Protein AF-A0A849M5P3-F1 (afdb_monomer_lite)

Sequence (126 aa):
MLRIILLLLSTMPFSIFAQSSVHSDRLTMPSQIRIKLDGVINEKFWNSAEKFSDFRQLSPGIDIPATEKTQAFIAYDNEYLYIAVDMDAKEVFGSVVERDTRFFLMIMFPYILIPTMINPTLWFFQ

Radius of gyration: 22.04 Å; chains: 1; bounding box: 45×75×37 Å

pLDDT: mean 76.16, std 12.72, range [48.66, 94.06]

Structure (mmCIF, N/CA/C/O backbone):
data_AF-A0A849M5P3-F1
#
_entry.id   AF-A0A849M5P3-F1
#
loop_
_atom_site.group_PDB
_atom_site.id
_atom_site.type_symbol
_atom_site.label_atom_id
_atom_site.label_alt_id
_atom_site.label_comp_id
_atom_site.label_asym_id
_atom_site.label_entity_id
_atom_site.label_seq_id
_atom_site.pdbx_PDB_ins_code
_atom_site.Cartn_x
_atom_site.Cartn_y
_atom_site.Cartn_z
_atom_site.occupancy
_atom_site.B_iso_or_equiv
_atom_site.auth_seq_id
_atom_site.auth_comp_id
_atom_site.auth_asym_id
_atom_site.auth_atom_id
_atom_site.pdbx_PDB_model_num
ATOM 1 N N . MET A 1 1 ? 25.111 54.318 8.535 1.00 61.16 1 MET A N 1
ATOM 2 C CA . MET A 1 1 ? 23.95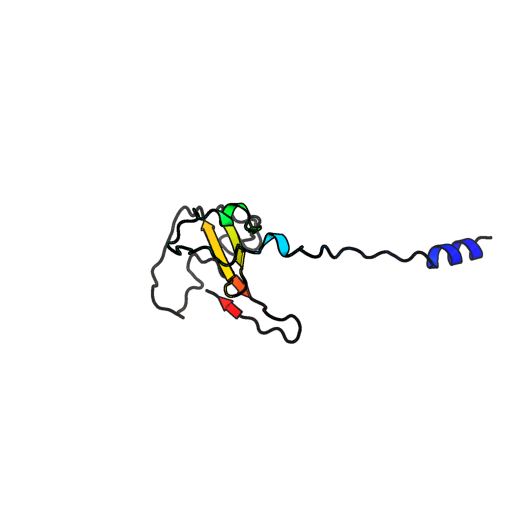5 53.878 7.719 1.00 61.16 1 MET A CA 1
ATOM 3 C C . MET A 1 1 ? 24.035 52.386 7.378 1.00 61.16 1 MET A C 1
ATOM 5 O O . MET A 1 1 ? 23.125 51.668 7.759 1.00 61.16 1 MET A O 1
ATOM 9 N N . LEU A 1 2 ? 25.141 51.880 6.806 1.00 59.16 2 LEU A N 1
ATOM 10 C CA . LEU A 1 2 ? 25.309 50.454 6.444 1.00 59.16 2 LEU A CA 1
ATOM 11 C C . LEU A 1 2 ? 25.186 49.456 7.625 1.00 59.16 2 LEU A C 1
ATOM 13 O O . LEU A 1 2 ? 24.602 48.390 7.477 1.00 59.16 2 LEU A O 1
ATOM 17 N N . ARG A 1 3 ? 25.663 49.825 8.825 1.00 54.53 3 ARG A N 1
ATOM 18 C CA . ARG A 1 3 ? 25.559 48.989 10.042 1.00 54.53 3 ARG A CA 1
ATOM 19 C C . ARG A 1 3 ? 24.127 48.803 10.569 1.00 54.53 3 ARG A C 1
ATOM 21 O O . ARG A 1 3 ? 23.861 47.800 11.214 1.00 54.53 3 ARG A O 1
ATOM 28 N N . ILE A 1 4 ? 23.220 49.744 10.295 1.00 67.25 4 ILE A N 1
ATOM 29 C CA . ILE A 1 4 ? 21.824 49.680 10.770 1.00 67.25 4 ILE A CA 1
ATOM 30 C C . ILE A 1 4 ? 21.004 48.736 9.877 1.00 67.25 4 ILE A C 1
ATOM 32 O O . ILE A 1 4 ? 20.179 47.978 10.375 1.00 67.25 4 ILE A O 1
ATOM 36 N N . ILE A 1 5 ? 21.303 48.712 8.574 1.00 67.62 5 ILE A N 1
ATOM 37 C CA . ILE A 1 5 ? 20.665 47.813 7.600 1.00 67.62 5 ILE A CA 1
ATOM 38 C C . ILE A 1 5 ? 21.001 46.344 7.906 1.00 67.62 5 ILE A C 1
ATOM 40 O O . ILE A 1 5 ? 20.121 45.492 7.861 1.00 67.62 5 ILE A O 1
ATOM 44 N N . LEU A 1 6 ? 22.247 46.055 8.300 1.00 64.50 6 LEU A N 1
ATOM 45 C CA . LEU A 1 6 ? 22.675 44.704 8.689 1.00 64.50 6 LEU A CA 1
ATOM 46 C C . LEU A 1 6 ? 21.991 44.198 9.971 1.00 64.50 6 LEU A C 1
ATOM 48 O O . LEU A 1 6 ? 21.772 42.998 10.109 1.00 64.50 6 LEU A O 1
ATOM 52 N N . LEU A 1 7 ? 21.620 45.097 10.888 1.00 61.44 7 LEU A N 1
ATOM 53 C CA . LEU A 1 7 ? 20.958 44.724 12.141 1.00 61.44 7 LEU A CA 1
ATOM 54 C C . LEU A 1 7 ? 19.460 44.430 11.940 1.00 61.44 7 LEU A C 1
ATOM 56 O O . LEU A 1 7 ? 18.925 43.533 12.582 1.00 61.44 7 LEU A O 1
ATOM 60 N N . LEU A 1 8 ? 18.811 45.133 11.004 1.00 59.56 8 LEU A N 1
ATOM 61 C CA . LEU A 1 8 ? 17.409 44.917 10.612 1.00 59.56 8 LEU A CA 1
ATOM 62 C C . LEU A 1 8 ? 17.197 43.646 9.775 1.00 59.56 8 LEU A C 1
ATOM 64 O O . LEU A 1 8 ? 16.115 43.068 9.806 1.00 59.56 8 LEU A O 1
ATOM 68 N N . LEU A 1 9 ? 18.223 43.182 9.055 1.00 61.41 9 LEU A N 1
ATOM 69 C CA . LEU A 1 9 ? 18.151 41.943 8.271 1.00 61.41 9 LEU A CA 1
ATOM 70 C C . LEU A 1 9 ? 18.277 40.675 9.138 1.00 61.41 9 LEU A C 1
ATOM 72 O O . LEU A 1 9 ? 17.828 39.607 8.736 1.00 61.41 9 LEU A O 1
ATOM 76 N N . SER A 1 10 ? 18.857 40.803 10.336 1.00 61.56 10 SER A N 1
ATOM 77 C CA . SER A 1 10 ? 19.054 39.708 11.299 1.00 61.56 10 SER A CA 1
ATOM 78 C C . SER A 1 10 ? 17.764 39.306 12.026 1.00 61.56 10 SER A C 1
ATOM 80 O O . SER A 1 10 ? 17.622 38.176 12.484 1.00 61.56 10 SER A O 1
ATOM 82 N N . THR A 1 11 ? 16.788 40.212 12.117 1.00 67.50 11 THR A N 1
ATOM 83 C CA . THR A 1 11 ? 15.548 39.973 12.865 1.00 67.50 11 THR A CA 1
ATOM 84 C C . THR A 1 11 ? 14.427 39.368 12.027 1.00 67.50 11 THR A C 1
ATOM 86 O O . THR A 1 11 ? 13.306 39.308 12.515 1.00 67.50 11 THR A O 1
ATOM 89 N N . MET A 1 12 ? 14.672 38.951 10.780 1.00 67.94 12 MET A N 1
ATOM 90 C CA . MET A 1 12 ? 13.668 38.234 9.988 1.00 67.94 12 MET A CA 1
ATOM 91 C C . MET A 1 12 ? 13.547 36.797 10.515 1.00 67.94 12 MET A C 1
ATOM 93 O O . MET A 1 12 ? 14.467 36.003 10.302 1.00 67.94 12 MET A O 1
ATOM 97 N N . PRO A 1 13 ? 12.445 36.421 11.193 1.00 65.69 13 PRO A N 1
ATOM 98 C CA . PRO A 1 13 ? 12.220 35.028 11.519 1.00 65.69 13 PRO A CA 1
ATOM 99 C C . PRO A 1 13 ? 11.951 34.305 10.200 1.00 65.69 13 PRO A C 1
ATOM 101 O O . PRO A 1 13 ? 10.907 34.492 9.571 1.00 65.69 13 PRO A O 1
ATOM 104 N N . PHE A 1 14 ? 12.917 33.495 9.765 1.00 63.09 14 PHE A N 1
ATOM 105 C CA . PHE A 1 14 ? 12.700 32.486 8.738 1.00 63.09 14 PHE A CA 1
ATOM 106 C C . PHE A 1 14 ? 11.572 31.594 9.247 1.00 63.09 14 PHE A C 1
ATOM 108 O O . PHE A 1 14 ? 11.762 30.746 10.117 1.00 63.09 14 PHE A O 1
ATOM 115 N N . SER A 1 15 ? 10.364 31.858 8.768 1.00 58.88 15 SER A N 1
ATOM 116 C CA . SER A 1 15 ? 9.203 31.041 9.063 1.00 58.88 15 SER A CA 1
ATOM 117 C C . SER A 1 15 ? 9.387 29.735 8.300 1.00 58.88 15 SER A C 1
ATOM 119 O O . SER A 1 15 ? 8.983 29.597 7.150 1.00 58.88 15 SER A O 1
ATOM 121 N N . ILE A 1 16 ? 10.078 28.792 8.939 1.00 60.19 16 ILE A N 1
ATOM 122 C CA . ILE A 1 16 ? 10.164 27.398 8.521 1.00 60.19 16 ILE A CA 1
ATOM 123 C C . ILE A 1 16 ? 8.802 26.782 8.843 1.00 60.19 16 ILE A C 1
ATOM 125 O O . ILE A 1 16 ? 8.606 26.170 9.887 1.00 60.19 16 ILE A O 1
ATOM 129 N N . PHE A 1 17 ? 7.837 26.976 7.951 1.00 57.84 17 PHE A N 1
ATOM 130 C CA . PHE A 1 17 ? 6.634 26.154 7.909 1.00 57.84 17 PHE A CA 1
ATOM 131 C C . PHE A 1 17 ? 6.713 25.284 6.663 1.00 57.84 17 PHE A C 1
ATOM 133 O O . PHE A 1 17 ? 6.274 25.667 5.585 1.00 57.84 17 PHE A O 1
ATOM 140 N N . ALA A 1 18 ? 7.317 24.109 6.826 1.00 51.84 18 ALA A N 1
ATOM 141 C CA . ALA A 1 18 ? 7.261 23.030 5.842 1.00 51.84 18 ALA A CA 1
ATOM 142 C C . ALA A 1 18 ? 6.488 21.808 6.361 1.00 51.84 18 ALA A C 1
ATOM 144 O O . ALA A 1 18 ? 6.324 20.836 5.629 1.00 51.84 18 ALA A O 1
ATOM 145 N N . GLN A 1 19 ? 5.986 21.833 7.602 1.00 62.47 19 GLN A N 1
ATOM 146 C CA . GLN A 1 19 ? 5.164 20.735 8.088 1.00 62.47 19 GLN A CA 1
ATOM 147 C C . GLN A 1 19 ? 3.736 20.919 7.576 1.00 62.47 19 GLN A C 1
ATOM 149 O O . GLN A 1 19 ? 2.904 21.569 8.205 1.00 62.47 19 GLN A O 1
ATOM 154 N N . SER A 1 20 ? 3.455 20.326 6.417 1.00 55.03 20 SER A N 1
ATOM 155 C CA . SER A 1 20 ? 2.102 19.857 6.158 1.00 55.03 20 SER A CA 1
ATOM 156 C C . SER A 1 20 ? 1.817 18.797 7.222 1.00 55.03 20 SER A C 1
ATOM 158 O O . SER A 1 20 ? 2.392 17.711 7.219 1.00 55.03 20 SER A O 1
ATOM 160 N N . SER A 1 21 ? 0.993 19.128 8.214 1.00 50.69 21 SER A N 1
ATOM 161 C CA . SER A 1 21 ? 0.336 18.068 8.962 1.00 50.69 21 SER A CA 1
ATOM 162 C C . SER A 1 21 ? -0.563 17.371 7.949 1.00 50.69 21 SER A C 1
ATOM 164 O O . SER A 1 21 ? -1.487 17.979 7.406 1.00 50.69 21 SER A O 1
ATOM 166 N N . VAL A 1 22 ? -0.246 16.119 7.616 1.00 53.50 22 VAL A N 1
ATOM 167 C CA . VAL A 1 22 ? -1.198 15.261 6.911 1.00 53.50 22 VAL A CA 1
ATOM 168 C C . VAL A 1 22 ? -2.428 15.224 7.807 1.00 53.50 22 VAL A C 1
ATOM 170 O O . VAL A 1 22 ? -2.394 14.672 8.905 1.00 53.50 22 VAL A O 1
ATOM 173 N N . HIS A 1 23 ? -3.472 15.949 7.408 1.00 48.66 23 HIS A N 1
ATOM 174 C CA . HIS A 1 23 ? -4.707 16.023 8.168 1.00 48.66 23 HIS A CA 1
ATOM 175 C C . HIS A 1 23 ? -5.331 14.628 8.113 1.00 48.66 23 HIS A C 1
ATOM 177 O O . HIS A 1 23 ? -5.777 14.189 7.050 1.00 48.66 23 HIS A O 1
ATOM 183 N N . SER A 1 24 ? -5.287 13.909 9.237 1.00 52.34 24 SER A N 1
ATOM 184 C CA . SER A 1 24 ? -5.631 12.485 9.310 1.00 52.34 24 SER A CA 1
ATOM 185 C C . SER A 1 24 ? -7.114 12.209 9.048 1.00 52.34 24 SER A C 1
ATOM 187 O O . SER A 1 24 ? -7.505 11.069 8.824 1.00 52.34 24 SER A O 1
ATOM 189 N N . ASP A 1 25 ? -7.943 13.253 9.005 1.00 51.31 25 ASP A N 1
ATOM 190 C CA . ASP A 1 25 ? -9.369 13.165 8.687 1.00 51.31 25 ASP A CA 1
ATOM 191 C C . ASP A 1 25 ? -9.646 12.540 7.311 1.00 51.31 25 ASP A C 1
ATOM 193 O O . ASP A 1 25 ? -10.749 12.057 7.066 1.00 51.31 25 ASP A O 1
ATOM 197 N N . ARG A 1 26 ? -8.657 12.519 6.403 1.00 50.72 26 ARG A N 1
ATOM 198 C CA . ARG A 1 26 ? -8.793 11.923 5.062 1.00 50.72 26 ARG A CA 1
ATOM 199 C C . ARG A 1 26 ? -8.582 10.406 5.031 1.00 50.72 26 ARG A C 1
ATOM 201 O O . ARG A 1 26 ? -8.794 9.809 3.983 1.00 50.72 26 ARG A O 1
ATOM 208 N N . LEU A 1 27 ? -8.171 9.796 6.143 1.00 57.03 27 LEU A N 1
ATOM 209 C CA . LEU A 1 27 ? -7.784 8.379 6.210 1.00 57.03 27 LEU A CA 1
ATOM 210 C C . LEU A 1 27 ? -8.770 7.509 6.994 1.00 57.03 27 LEU A C 1
ATOM 212 O O . LEU A 1 27 ? -8.706 6.280 6.918 1.00 57.03 27 LEU A O 1
ATOM 216 N N . THR A 1 28 ? -9.677 8.146 7.732 1.00 61.50 28 THR A N 1
ATOM 217 C CA . THR A 1 28 ? -10.577 7.465 8.657 1.00 61.50 28 THR A CA 1
ATOM 218 C C . THR A 1 28 ? -11.791 6.899 7.927 1.00 61.50 28 THR A C 1
ATOM 220 O O . THR A 1 28 ? -12.5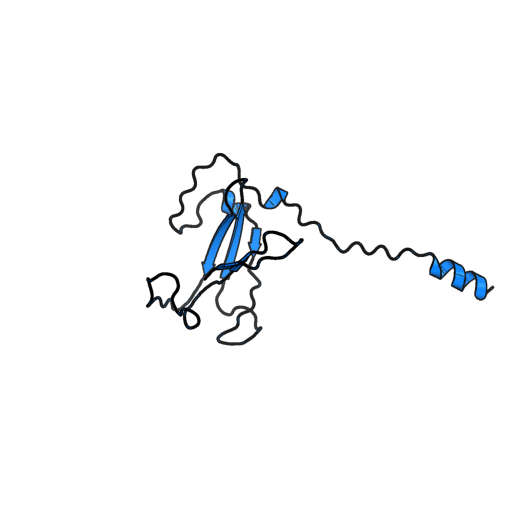83 7.626 7.321 1.00 61.50 28 THR A O 1
ATOM 223 N N . MET A 1 29 ? -11.973 5.587 8.024 1.00 69.75 29 MET A N 1
ATOM 224 C CA . MET A 1 29 ? -13.183 4.904 7.587 1.00 69.75 29 MET A CA 1
ATOM 225 C C . MET A 1 29 ? -14.314 5.080 8.625 1.00 69.75 29 MET A C 1
ATOM 227 O O . MET A 1 29 ? -14.046 5.124 9.828 1.00 69.75 29 MET A O 1
ATOM 231 N N . PRO A 1 30 ? -15.599 5.131 8.217 1.00 64.81 30 PRO A N 1
ATOM 232 C CA . PRO A 1 30 ? -16.712 5.047 9.162 1.00 64.81 30 PRO A CA 1
ATOM 233 C C . PRO A 1 30 ? -16.673 3.733 9.963 1.00 64.81 30 PRO A C 1
ATOM 235 O O . PRO A 1 30 ? -16.705 2.650 9.382 1.00 64.81 30 PRO A O 1
ATOM 238 N N . SER A 1 31 ? -16.677 3.826 11.295 1.00 62.62 31 SER A N 1
ATOM 239 C CA . SER A 1 31 ? -16.423 2.724 12.246 1.00 62.62 31 SER A CA 1
ATOM 240 C C . SER A 1 31 ? -17.462 1.590 12.289 1.00 62.62 31 SER A C 1
ATOM 242 O O . SER A 1 31 ? -17.377 0.706 13.134 1.00 62.62 31 SER A O 1
ATOM 244 N N . GLN A 1 32 ? -18.476 1.604 11.420 1.00 65.12 32 GLN A N 1
ATOM 245 C CA . GLN A 1 32 ? -19.620 0.681 11.479 1.00 65.12 32 GLN A CA 1
ATOM 246 C C . GLN A 1 32 ? -19.868 -0.084 10.172 1.00 65.12 32 GLN A C 1
ATOM 248 O O . GLN A 1 32 ? -20.899 -0.743 10.021 1.00 65.12 32 GLN A O 1
ATOM 253 N N . ILE A 1 33 ? -18.952 -0.007 9.207 1.00 67.56 33 ILE A N 1
ATOM 254 C CA . ILE A 1 33 ? -19.089 -0.731 7.941 1.00 67.56 33 ILE A CA 1
ATOM 255 C C . ILE A 1 33 ? -18.596 -2.167 8.141 1.00 67.56 33 ILE A C 1
ATOM 257 O O . ILE A 1 33 ? -17.453 -2.392 8.524 1.00 67.56 33 ILE A O 1
ATOM 261 N N . ARG A 1 34 ? -19.446 -3.162 7.852 1.00 78.88 34 ARG A N 1
ATOM 262 C CA . ARG A 1 34 ? -18.988 -4.551 7.713 1.00 78.88 34 ARG A CA 1
ATOM 263 C C . ARG A 1 34 ? -18.198 -4.653 6.409 1.00 78.88 34 ARG A C 1
ATOM 265 O O . ARG A 1 34 ? -18.798 -4.631 5.340 1.00 78.88 34 ARG A O 1
ATOM 272 N N . ILE A 1 35 ? -16.882 -4.782 6.518 1.00 79.75 35 ILE A N 1
ATOM 273 C CA . ILE A 1 35 ? -15.978 -4.917 5.373 1.00 79.75 35 ILE A CA 1
ATOM 274 C C . ILE A 1 35 ? -15.871 -6.385 4.970 1.00 79.75 35 ILE A C 1
ATOM 276 O O . ILE A 1 35 ? -15.729 -7.262 5.828 1.00 79.75 35 ILE A O 1
ATOM 280 N N . LYS A 1 36 ? -15.890 -6.658 3.664 1.00 87.38 36 LYS A N 1
ATOM 281 C CA . LYS A 1 36 ? -15.510 -7.963 3.125 1.00 87.38 36 LYS A CA 1
ATOM 282 C C . LYS A 1 36 ? -14.070 -7.910 2.605 1.00 87.38 36 LYS A C 1
ATOM 284 O O . LYS A 1 36 ? -13.776 -7.215 1.643 1.00 87.38 36 LYS A O 1
ATOM 289 N N . LEU A 1 37 ? -13.171 -8.665 3.236 1.00 87.25 37 LEU A N 1
ATOM 290 C CA . LEU A 1 37 ? -11.774 -8.792 2.804 1.00 87.25 37 LEU A CA 1
ATOM 291 C C . LEU A 1 37 ? -11.619 -10.013 1.887 1.00 87.25 37 LEU A C 1
ATOM 293 O O . LEU A 1 37 ? -11.178 -11.073 2.322 1.00 87.25 37 LEU A O 1
ATOM 297 N N . ASP A 1 38 ? -12.045 -9.881 0.630 1.00 91.12 38 ASP A N 1
ATOM 298 C CA . ASP A 1 38 ? -11.984 -10.945 -0.388 1.00 91.12 38 ASP A CA 1
ATOM 299 C C . ASP A 1 38 ? -10.972 -10.676 -1.516 1.00 91.12 38 ASP A C 1
ATOM 301 O O . ASP A 1 38 ? -10.905 -11.435 -2.481 1.00 91.12 38 ASP A O 1
ATOM 305 N N . GLY A 1 39 ? -10.173 -9.613 -1.383 1.00 89.06 39 GLY A N 1
ATOM 306 C CA . GLY A 1 39 ? -9.175 -9.201 -2.371 1.00 89.06 39 GLY A CA 1
ATOM 307 C C . GLY A 1 39 ? -9.722 -8.321 -3.497 1.00 89.06 39 GLY A C 1
ATOM 308 O O . GLY A 1 39 ? -8.946 -7.895 -4.348 1.00 89.06 39 GLY A O 1
ATOM 309 N N . VAL A 1 40 ? -11.023 -8.004 -3.512 1.00 92.19 40 VAL A N 1
ATOM 310 C CA . VAL A 1 40 ? -11.617 -7.092 -4.498 1.00 92.19 40 VAL A CA 1
ATOM 311 C C . VAL A 1 40 ? -11.745 -5.684 -3.910 1.00 92.19 40 VAL A C 1
ATOM 313 O O . VAL A 1 40 ? -12.390 -5.470 -2.887 1.00 92.19 40 VAL A O 1
ATOM 316 N N . ILE A 1 41 ? -11.174 -4.683 -4.584 1.00 91.56 41 ILE A N 1
ATOM 317 C CA . ILE A 1 41 ? -11.187 -3.277 -4.139 1.00 91.56 41 ILE A CA 1
ATOM 318 C C . ILE A 1 41 ? -12.485 -2.585 -4.600 1.00 91.56 41 ILE A C 1
ATOM 320 O O . ILE A 1 41 ? -12.473 -1.685 -5.436 1.00 91.56 41 ILE A O 1
ATOM 324 N N . ASN A 1 42 ? -13.639 -3.042 -4.104 1.00 92.00 42 ASN A N 1
ATOM 325 C CA . ASN A 1 42 ? -14.963 -2.527 -4.503 1.00 92.00 42 ASN A CA 1
ATOM 326 C C . ASN A 1 42 ? -15.738 -1.823 -3.376 1.00 92.00 42 ASN A C 1
ATOM 328 O O . ASN A 1 42 ? -16.785 -1.220 -3.630 1.00 92.00 42 ASN A O 1
ATOM 332 N N . GLU A 1 43 ? -15.233 -1.868 -2.146 1.00 90.50 43 GLU A N 1
ATOM 333 C CA . GLU A 1 43 ? -15.849 -1.182 -1.015 1.00 90.50 43 GLU A CA 1
ATOM 334 C C . GLU A 1 43 ? -15.795 0.341 -1.182 1.00 90.50 43 GLU A C 1
ATOM 336 O O . GLU A 1 43 ? -14.794 0.920 -1.610 1.00 90.50 43 GLU A O 1
ATOM 341 N N . LYS A 1 44 ? -16.883 1.027 -0.808 1.00 88.19 44 LYS A N 1
ATOM 342 C CA . LYS A 1 44 ? -17.042 2.467 -1.089 1.00 88.19 44 LYS A CA 1
ATOM 343 C C . LYS A 1 44 ? -15.963 3.341 -0.454 1.00 88.19 44 LYS A C 1
ATOM 345 O O . LYS A 1 44 ? -15.634 4.381 -1.023 1.00 88.19 44 LYS A O 1
ATOM 350 N N . PHE A 1 45 ? -15.433 2.944 0.702 1.00 85.81 45 PHE A N 1
ATOM 351 C CA . PHE A 1 45 ? -14.428 3.725 1.423 1.00 85.81 45 PHE A CA 1
ATOM 352 C C . PHE A 1 45 ? -13.083 3.788 0.681 1.00 85.81 45 PHE A C 1
ATOM 354 O O . PHE A 1 45 ? -12.338 4.747 0.870 1.00 85.81 45 PHE A O 1
ATOM 361 N N . TRP A 1 46 ? -12.796 2.853 -0.236 1.00 90.00 46 TRP A N 1
ATOM 362 C CA . TRP A 1 46 ? -11.594 2.911 -1.077 1.00 90.00 46 TRP A CA 1
ATOM 363 C C . TRP A 1 46 ? -11.571 4.118 -2.018 1.00 90.00 46 TRP A C 1
ATOM 365 O O . TRP A 1 46 ? -10.505 4.559 -2.449 1.00 90.00 46 TRP A O 1
ATOM 375 N N . ASN A 1 47 ? -12.735 4.702 -2.317 1.00 88.19 47 ASN A N 1
ATOM 376 C CA . ASN A 1 47 ? -12.807 5.923 -3.117 1.00 88.19 47 ASN A CA 1
ATOM 377 C C . ASN A 1 47 ? -12.217 7.134 -2.387 1.00 88.19 47 ASN A C 1
ATOM 379 O O . ASN A 1 47 ? -11.674 8.020 -3.043 1.00 88.19 47 ASN A O 1
ATOM 383 N N . SER A 1 48 ? -12.330 7.164 -1.057 1.00 84.81 48 SER A N 1
ATOM 384 C CA . SER A 1 48 ? -11.803 8.228 -0.196 1.00 84.81 48 SER A CA 1
ATOM 385 C C . SER A 1 48 ? -10.458 7.892 0.445 1.00 84.81 48 SER A C 1
ATOM 387 O O . SER A 1 48 ? -9.832 8.797 0.983 1.00 84.81 48 SER A O 1
ATOM 389 N N . ALA A 1 49 ? -10.025 6.629 0.394 1.00 88.75 49 ALA A N 1
ATOM 390 C CA . ALA A 1 49 ? -8.737 6.191 0.918 1.00 88.75 49 ALA A CA 1
ATOM 391 C C . ALA A 1 49 ? -7.567 6.937 0.261 1.00 88.75 49 ALA A C 1
ATOM 393 O O . ALA A 1 49 ? -7.639 7.336 -0.909 1.00 88.75 49 ALA A O 1
ATOM 394 N N . GLU A 1 50 ? -6.472 7.089 1.003 1.00 89.56 50 GLU A N 1
ATOM 395 C CA . GLU A 1 50 ? -5.244 7.649 0.450 1.00 89.56 50 GLU A CA 1
ATOM 396 C C . GLU A 1 50 ? -4.615 6.657 -0.520 1.00 89.56 50 GLU A C 1
ATOM 398 O O . GLU A 1 50 ? -4.564 5.453 -0.258 1.00 89.56 50 GLU A O 1
ATOM 403 N N . LYS A 1 51 ? -4.176 7.177 -1.669 1.00 91.62 51 LYS A N 1
ATOM 404 C CA . LYS A 1 51 ? -3.657 6.385 -2.780 1.00 91.62 51 LYS A CA 1
ATOM 405 C C . LYS A 1 51 ? -2.215 6.771 -3.048 1.00 91.62 51 LYS A C 1
ATOM 407 O O . LYS A 1 51 ? -1.912 7.948 -3.226 1.00 91.62 51 LYS A O 1
ATOM 412 N N . PHE A 1 52 ? -1.363 5.767 -3.162 1.00 92.00 52 PHE A N 1
ATOM 413 C CA . PHE A 1 52 ? 0.049 5.906 -3.485 1.00 92.00 52 PHE A CA 1
ATOM 414 C C . PHE A 1 52 ? 0.309 5.197 -4.810 1.00 92.00 52 PHE A C 1
ATOM 416 O O . PHE A 1 52 ? -0.104 4.052 -4.976 1.00 92.00 52 PHE A O 1
ATOM 423 N N . SER A 1 53 ? 0.959 5.870 -5.757 1.00 92.62 53 SER A N 1
ATOM 424 C CA . SER A 1 53 ? 1.263 5.311 -7.086 1.00 92.62 53 SER A CA 1
ATOM 425 C C . SER A 1 53 ? 2.698 5.545 -7.551 1.00 92.62 53 SER A C 1
ATOM 427 O O . SER A 1 53 ? 3.171 4.856 -8.451 1.00 92.62 53 SER A O 1
ATOM 429 N N . ASP A 1 54 ? 3.409 6.492 -6.938 1.00 91.31 54 ASP A N 1
ATOM 430 C CA . ASP A 1 54 ? 4.726 6.939 -7.402 1.00 91.31 54 ASP A CA 1
ATOM 431 C C . ASP A 1 54 ? 5.849 6.110 -6.765 1.00 91.31 54 ASP A C 1
ATOM 433 O O . ASP A 1 54 ? 6.756 6.622 -6.105 1.00 91.31 54 ASP A O 1
ATOM 437 N N . PHE A 1 55 ? 5.760 4.791 -6.931 1.00 90.44 55 PHE A N 1
ATOM 438 C CA . PHE A 1 55 ? 6.710 3.851 -6.352 1.00 90.44 55 PHE A CA 1
ATOM 439 C C . PHE A 1 55 ? 8.035 3.812 -7.116 1.00 90.44 55 PHE A C 1
ATOM 441 O O . PHE A 1 55 ? 8.102 3.978 -8.338 1.00 90.44 55 PHE A O 1
ATOM 448 N N . ARG A 1 56 ? 9.101 3.528 -6.368 1.00 89.44 56 ARG A N 1
ATOM 449 C CA . ARG A 1 56 ? 10.420 3.162 -6.887 1.00 89.44 56 ARG A CA 1
ATOM 450 C C . ARG A 1 56 ? 10.612 1.663 -6.705 1.00 89.44 56 ARG A C 1
ATOM 452 O O . ARG A 1 56 ? 10.206 1.113 -5.684 1.00 89.44 56 ARG A O 1
ATOM 459 N N . GLN A 1 57 ? 11.230 1.010 -7.678 1.00 85.31 57 GLN A N 1
ATOM 460 C CA . GLN A 1 57 ? 11.484 -0.430 -7.637 1.00 85.31 57 GLN A CA 1
ATOM 461 C C . GLN A 1 57 ? 12.959 -0.743 -7.359 1.00 85.31 57 GLN A C 1
ATOM 463 O O . GLN A 1 57 ? 13.844 0.076 -7.603 1.00 85.31 57 GLN A O 1
ATOM 468 N N . LEU A 1 58 ? 13.215 -1.945 -6.839 1.00 81.62 58 LEU A N 1
ATOM 469 C CA . LEU A 1 58 ? 14.566 -2.494 -6.655 1.00 81.62 58 LEU A CA 1
ATOM 470 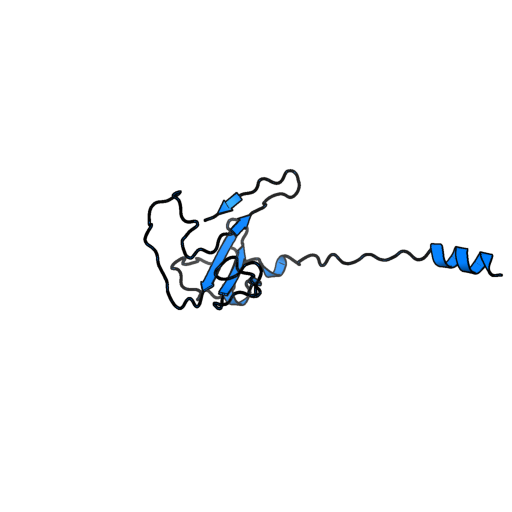C C . LEU A 1 58 ? 14.977 -3.439 -7.794 1.00 81.62 58 LEU A C 1
ATOM 472 O O . LEU A 1 58 ? 16.163 -3.618 -8.055 1.00 81.62 58 LEU A O 1
ATOM 476 N N . SER A 1 59 ? 14.002 -4.045 -8.470 1.00 78.69 59 SER A N 1
ATOM 477 C CA . SER A 1 59 ? 14.183 -4.993 -9.569 1.00 78.69 59 SER A CA 1
ATOM 478 C C . SER A 1 59 ? 13.096 -4.752 -10.623 1.00 78.69 59 SER A C 1
ATOM 480 O O . SER A 1 59 ? 11.982 -4.398 -10.234 1.00 78.69 59 SER A O 1
ATOM 482 N N . PRO A 1 60 ? 13.380 -4.909 -11.933 1.00 81.06 60 PRO A N 1
ATOM 483 C CA . PRO A 1 60 ? 14.678 -5.252 -12.545 1.00 81.06 60 PRO A CA 1
ATOM 484 C C . PRO A 1 60 ? 15.742 -4.139 -12.518 1.00 81.06 60 PRO A C 1
ATOM 486 O O . PRO A 1 60 ? 16.872 -4.363 -12.942 1.00 81.06 60 PRO A O 1
ATOM 489 N N . GLY A 1 61 ? 15.408 -2.943 -12.035 1.00 83.94 61 GLY A N 1
ATOM 490 C CA . GLY A 1 61 ? 16.346 -1.827 -11.896 1.00 83.94 61 GLY A CA 1
ATOM 491 C C . GLY A 1 61 ? 16.200 -1.172 -10.532 1.00 83.94 61 GLY A C 1
ATOM 492 O O . GLY A 1 61 ? 15.084 -1.065 -10.033 1.00 83.94 61 GLY A O 1
ATOM 493 N N . ILE A 1 62 ? 17.318 -0.753 -9.944 1.00 87.50 62 ILE A N 1
ATOM 494 C CA . ILE A 1 62 ? 17.366 -0.155 -8.607 1.00 87.50 62 ILE A CA 1
ATOM 495 C C . ILE A 1 62 ? 17.031 1.335 -8.692 1.00 87.50 62 ILE A C 1
ATOM 497 O O . ILE A 1 62 ? 17.609 2.049 -9.508 1.00 87.50 62 ILE A O 1
ATOM 501 N N . ASP A 1 63 ? 16.131 1.790 -7.819 1.00 88.19 63 ASP A N 1
ATOM 502 C CA . ASP A 1 63 ? 15.755 3.198 -7.619 1.00 88.19 63 ASP A CA 1
ATOM 503 C C . ASP A 1 63 ? 15.192 3.901 -8.872 1.00 88.19 63 ASP A C 1
ATOM 505 O O . ASP A 1 63 ? 15.183 5.128 -9.011 1.00 88.19 63 ASP A O 1
ATOM 509 N N . ILE A 1 64 ? 14.654 3.118 -9.805 1.00 91.31 64 ILE A N 1
ATOM 510 C CA . ILE A 1 64 ? 13.928 3.642 -10.965 1.00 91.31 64 ILE A CA 1
ATOM 511 C C . ILE A 1 64 ? 12.421 3.667 -10.685 1.00 91.31 64 ILE A C 1
ATOM 513 O O . ILE A 1 64 ? 11.958 2.923 -9.814 1.00 91.31 64 ILE A O 1
ATOM 517 N N . PRO A 1 65 ? 11.641 4.511 -11.390 1.00 90.75 65 PRO A N 1
ATOM 518 C CA . PRO A 1 65 ? 10.184 4.442 -11.330 1.00 90.75 65 PRO A CA 1
ATOM 519 C C . PRO A 1 65 ? 9.688 3.014 -11.571 1.00 90.75 65 PRO A C 1
ATOM 521 O O . PRO A 1 65 ? 10.256 2.299 -12.403 1.00 90.75 65 PRO A O 1
ATOM 524 N N . ALA A 1 66 ? 8.653 2.605 -10.838 1.00 88.69 66 ALA A N 1
ATOM 525 C CA . ALA A 1 66 ? 8.029 1.301 -11.017 1.00 88.69 66 ALA A CA 1
ATOM 526 C C . ALA A 1 66 ? 7.616 1.100 -12.485 1.00 88.69 66 ALA A C 1
ATOM 528 O O . ALA A 1 66 ? 6.956 1.944 -13.091 1.00 88.69 66 ALA A O 1
ATOM 529 N N . THR A 1 67 ? 8.061 -0.014 -13.060 1.00 89.19 67 THR A N 1
ATOM 530 C CA . THR A 1 67 ? 7.830 -0.388 -14.463 1.00 89.19 67 THR A CA 1
ATOM 531 C C . THR A 1 67 ? 6.457 -1.018 -14.673 1.00 89.19 67 THR A C 1
ATOM 533 O O . THR A 1 67 ? 5.871 -0.862 -15.742 1.00 89.19 67 THR A O 1
ATOM 536 N N . GLU A 1 68 ? 5.929 -1.671 -13.640 1.00 88.69 68 GLU A N 1
ATOM 537 C CA . GLU A 1 68 ? 4.579 -2.226 -13.590 1.00 88.69 68 GLU A CA 1
ATOM 538 C C . GLU A 1 68 ? 3.683 -1.283 -12.772 1.00 88.69 68 GLU A C 1
ATOM 540 O O . GLU A 1 68 ? 4.070 -0.794 -11.701 1.00 88.69 68 GLU A O 1
ATOM 545 N N . LYS A 1 69 ? 2.487 -0.982 -13.288 1.00 90.38 69 LYS A N 1
ATOM 546 C CA . LYS A 1 69 ? 1.603 0.012 -12.673 1.00 90.38 69 LYS A CA 1
ATOM 547 C C . LYS A 1 69 ? 1.084 -0.532 -11.345 1.00 90.38 69 LYS A C 1
ATOM 549 O O . LYS A 1 69 ? 0.373 -1.529 -11.315 1.00 90.38 69 LYS A O 1
ATOM 554 N N . THR A 1 70 ? 1.420 0.156 -10.259 1.00 91.31 70 THR A N 1
ATOM 555 C CA . THR A 1 70 ? 1.028 -0.237 -8.902 1.00 91.31 70 THR A CA 1
ATOM 556 C C . THR A 1 70 ? 0.333 0.921 -8.204 1.00 91.31 70 THR A C 1
ATOM 558 O O . THR A 1 70 ? 0.822 2.051 -8.237 1.00 91.31 70 THR A O 1
ATOM 561 N N . GLN A 1 71 ? -0.799 0.646 -7.562 1.00 94.06 71 GLN A N 1
ATOM 562 C CA . GLN A 1 71 ? -1.498 1.589 -6.701 1.00 94.06 71 GLN A CA 1
ATOM 563 C C .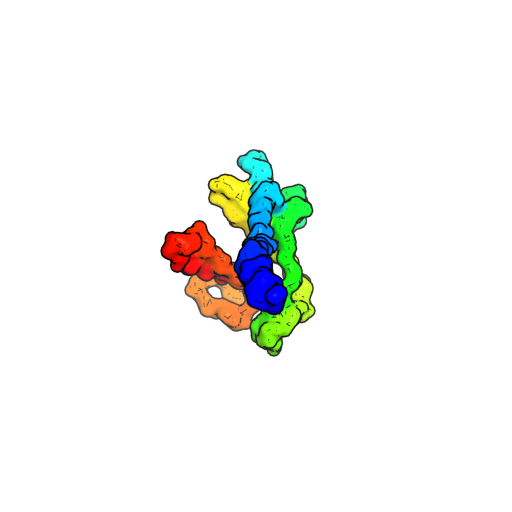 GLN A 1 71 ? -1.768 0.942 -5.343 1.00 94.06 71 GLN A C 1
ATOM 565 O O . GLN A 1 71 ? -2.497 -0.042 -5.257 1.00 94.06 71 GLN A O 1
ATOM 570 N N . ALA A 1 72 ? -1.198 1.501 -4.277 1.00 93.38 72 ALA A N 1
ATOM 571 C CA . ALA A 1 72 ? -1.539 1.107 -2.916 1.00 93.38 72 ALA A CA 1
ATOM 572 C C . ALA A 1 72 ? -2.598 2.049 -2.348 1.00 93.38 72 ALA A C 1
ATOM 574 O O . ALA A 1 72 ? -2.596 3.249 -2.630 1.00 93.38 72 ALA A O 1
ATOM 575 N N . PHE A 1 73 ? -3.476 1.499 -1.524 1.00 92.06 73 PHE A N 1
ATOM 576 C CA . PHE A 1 73 ? -4.537 2.201 -0.830 1.00 92.06 73 PHE A CA 1
ATOM 577 C C . PHE A 1 73 ? -4.354 1.976 0.663 1.00 92.06 73 PHE A C 1
ATOM 579 O O . PHE A 1 73 ? -4.194 0.832 1.097 1.00 92.06 73 PHE A O 1
ATOM 586 N N . ILE A 1 74 ? -4.407 3.053 1.439 1.00 90.56 74 ILE A N 1
ATOM 587 C CA . ILE A 1 74 ? -4.349 2.989 2.897 1.00 90.56 74 ILE A CA 1
ATOM 588 C C . ILE A 1 74 ? -5.597 3.652 3.471 1.00 90.56 74 ILE A C 1
ATOM 590 O O . ILE A 1 74 ? -5.953 4.779 3.117 1.00 90.56 74 ILE A O 1
ATOM 594 N N . ALA A 1 75 ? -6.257 2.929 4.366 1.00 88.56 75 ALA A N 1
ATOM 595 C CA . ALA A 1 75 ? -7.353 3.417 5.189 1.00 88.56 75 ALA A CA 1
ATOM 596 C C . ALA A 1 75 ? -7.214 2.828 6.593 1.00 88.56 75 ALA A C 1
ATOM 598 O O . ALA A 1 75 ? -6.604 1.774 6.767 1.00 88.56 75 ALA A O 1
ATOM 599 N N . TYR A 1 76 ? -7.786 3.470 7.602 1.00 86.88 76 TYR A N 1
ATOM 600 C CA . TYR A 1 76 ? -7.831 2.899 8.945 1.00 86.88 76 TYR A CA 1
ATOM 601 C C . TYR A 1 76 ? -9.114 3.292 9.674 1.00 86.88 76 TYR A C 1
ATOM 603 O O . TYR A 1 76 ? -9.808 4.238 9.299 1.00 86.88 76 TYR A O 1
ATOM 611 N N . ASP A 1 77 ? -9.424 2.562 10.735 1.00 84.69 77 ASP A N 1
ATOM 612 C CA . ASP A 1 77 ? -10.391 2.958 11.754 1.00 84.69 77 ASP A CA 1
ATOM 613 C C . ASP A 1 77 ? -9.727 2.893 13.143 1.00 84.69 77 ASP A C 1
ATOM 615 O O . ASP A 1 77 ? -8.501 2.870 13.262 1.00 84.69 77 ASP A O 1
ATOM 619 N N . ASN A 1 78 ? -10.521 2.921 14.212 1.00 83.88 78 ASN A N 1
ATOM 620 C CA . ASN A 1 78 ? -9.989 2.896 15.576 1.00 83.88 78 ASN A CA 1
ATOM 621 C C . ASN A 1 78 ? -9.360 1.545 15.970 1.00 83.88 78 ASN A C 1
ATOM 623 O O . ASN A 1 78 ? -8.700 1.474 17.006 1.00 83.88 78 ASN A O 1
ATOM 627 N N . GLU A 1 79 ? -9.588 0.485 15.196 1.00 84.62 79 GLU A N 1
ATOM 628 C CA . GLU A 1 79 ? -9.198 -0.890 15.516 1.00 84.62 79 GLU A CA 1
ATOM 629 C C . GLU A 1 79 ? -8.228 -1.488 14.488 1.00 84.62 79 GLU A C 1
ATOM 631 O O . GLU A 1 79 ? -7.346 -2.263 14.864 1.00 84.62 79 GLU A O 1
ATOM 636 N N . TYR A 1 80 ? -8.348 -1.125 13.208 1.00 86.50 80 TYR A N 1
ATOM 637 C CA . TYR A 1 80 ? -7.630 -1.775 12.113 1.00 86.50 80 TYR A CA 1
ATOM 638 C C . TYR A 1 80 ? -6.990 -0.782 11.140 1.00 86.50 80 TYR A C 1
ATOM 640 O O . TYR A 1 80 ? -7.541 0.269 10.812 1.00 86.50 80 TYR A O 1
ATOM 648 N N . LEU A 1 81 ? -5.833 -1.188 10.611 1.00 86.75 81 LEU A N 1
ATOM 649 C CA . LEU A 1 81 ? -5.203 -0.611 9.428 1.00 86.75 81 LEU A CA 1
ATOM 650 C C . LEU A 1 81 ? -5.520 -1.503 8.224 1.00 86.75 81 LEU A C 1
ATOM 652 O O . LEU A 1 81 ? -5.210 -2.695 8.231 1.00 86.75 81 LEU A O 1
ATOM 656 N N . TYR A 1 82 ? -6.095 -0.916 7.182 1.00 89.19 82 TYR A N 1
ATOM 657 C CA . TYR A 1 82 ? -6.431 -1.586 5.934 1.00 89.19 82 TYR A CA 1
ATOM 658 C C . TYR A 1 82 ? -5.463 -1.156 4.842 1.00 89.19 82 TYR A C 1
ATOM 660 O O . TYR A 1 82 ? -5.286 0.033 4.570 1.00 89.19 82 TYR A O 1
ATOM 668 N N . ILE A 1 83 ? -4.866 -2.150 4.194 1.00 91.56 83 ILE A N 1
ATOM 669 C CA . ILE A 1 83 ? -3.948 -1.964 3.078 1.00 91.56 83 ILE A CA 1
ATOM 670 C C . ILE A 1 83 ? -4.490 -2.780 1.912 1.00 91.56 83 ILE A C 1
ATOM 672 O O . ILE A 1 83 ? -4.738 -3.978 2.052 1.00 91.56 83 ILE A O 1
ATOM 676 N N . ALA A 1 84 ? -4.671 -2.131 0.768 1.00 92.00 84 ALA A N 1
ATOM 677 C CA . ALA A 1 84 ? -4.935 -2.802 -0.497 1.00 92.00 84 ALA A CA 1
ATOM 678 C C . ALA A 1 84 ? -3.869 -2.399 -1.511 1.00 92.00 84 ALA A C 1
ATOM 680 O O . ALA A 1 84 ? -3.378 -1.272 -1.486 1.00 92.00 84 ALA A O 1
ATOM 681 N N . VAL A 1 85 ? -3.508 -3.316 -2.403 1.00 91.81 85 VAL A N 1
ATOM 682 C CA . VAL A 1 85 ? -2.532 -3.058 -3.461 1.00 91.81 85 VAL A CA 1
ATOM 683 C C . VAL A 1 85 ? -3.100 -3.599 -4.763 1.00 91.81 85 VAL A C 1
ATOM 685 O O . VAL A 1 85 ? -3.378 -4.790 -4.875 1.00 91.81 85 VAL A O 1
ATOM 688 N N . ASP A 1 86 ? -3.292 -2.706 -5.724 1.00 91.88 86 ASP A N 1
ATOM 689 C CA . ASP A 1 86 ? -3.636 -3.026 -7.104 1.00 91.88 86 ASP A CA 1
ATOM 690 C C . ASP A 1 86 ? -2.345 -3.030 -7.929 1.00 91.88 86 ASP A C 1
ATOM 692 O O . ASP A 1 86 ? -1.649 -2.012 -7.996 1.00 91.88 86 ASP A O 1
ATOM 696 N N . MET A 1 87 ? -1.990 -4.182 -8.496 1.00 88.44 87 MET A N 1
ATOM 697 C CA . MET A 1 87 ? -0.759 -4.387 -9.260 1.00 88.44 87 MET A CA 1
ATOM 698 C C . MET A 1 87 ? -1.105 -4.921 -10.644 1.00 88.44 87 MET A C 1
ATOM 700 O O . MET A 1 87 ? -1.584 -6.046 -10.784 1.00 88.44 87 MET A O 1
ATOM 704 N N . ASP A 1 88 ? -0.794 -4.136 -11.668 1.00 87.50 88 ASP A N 1
ATOM 705 C CA . ASP A 1 88 ? -0.836 -4.566 -13.062 1.00 87.50 88 ASP A CA 1
ATOM 706 C C . ASP A 1 88 ? 0.491 -5.248 -13.401 1.00 87.50 88 ASP A C 1
ATOM 708 O O . ASP A 1 88 ? 1.411 -4.615 -13.918 1.00 87.50 88 ASP A O 1
ATOM 712 N N . ALA A 1 89 ? 0.620 -6.513 -12.996 1.00 80.81 89 ALA A N 1
ATOM 713 C CA . ALA A 1 89 ? 1.802 -7.329 -13.242 1.00 80.81 89 ALA A CA 1
ATOM 714 C C . ALA A 1 89 ? 1.578 -8.243 -14.452 1.00 80.81 89 ALA A C 1
ATOM 716 O O . ALA A 1 89 ? 0.665 -9.072 -14.454 1.00 80.81 89 ALA A O 1
ATOM 717 N N . LYS A 1 90 ? 2.454 -8.149 -15.459 1.00 80.44 90 LYS A N 1
ATOM 718 C CA . LYS A 1 90 ? 2.406 -9.025 -16.650 1.00 80.44 90 LYS A CA 1
ATOM 719 C C . LYS A 1 90 ? 2.523 -10.513 -16.328 1.00 80.44 90 LYS A C 1
ATOM 721 O O . LYS A 1 90 ? 1.897 -11.338 -16.987 1.00 80.44 90 LYS A O 1
ATOM 726 N N . GLU A 1 91 ? 3.344 -10.851 -15.341 1.00 79.31 91 GLU A N 1
ATOM 727 C CA . GLU A 1 91 ? 3.567 -12.221 -14.893 1.00 79.31 91 GLU A CA 1
ATOM 728 C C . GLU A 1 91 ? 3.472 -12.263 -13.372 1.00 79.31 91 GLU A C 1
ATOM 730 O O . GLU A 1 91 ? 4.103 -11.465 -12.683 1.00 79.31 91 GLU A O 1
ATOM 735 N N . VAL A 1 92 ? 2.683 -13.199 -12.846 1.00 75.25 92 VAL A N 1
ATOM 736 C CA . VAL A 1 92 ? 2.531 -13.414 -11.405 1.00 75.25 92 VAL A CA 1
ATOM 737 C C . VAL A 1 92 ? 3.021 -14.818 -11.086 1.00 75.25 92 VAL A C 1
ATOM 739 O O . VAL A 1 92 ? 2.473 -15.803 -11.579 1.00 75.25 92 VAL A O 1
ATOM 742 N N . PHE A 1 93 ? 4.055 -14.915 -10.253 1.00 71.00 93 PHE A N 1
ATOM 743 C CA . PHE A 1 93 ? 4.605 -16.188 -9.800 1.00 71.00 93 PHE A CA 1
ATOM 744 C C . PHE A 1 93 ? 4.533 -16.296 -8.276 1.00 71.00 93 PHE A C 1
ATOM 746 O O . PHE A 1 93 ? 5.108 -15.483 -7.555 1.00 71.00 93 PHE A O 1
ATOM 753 N N . GLY A 1 94 ? 3.849 -17.335 -7.797 1.00 70.38 94 GLY A N 1
ATOM 754 C CA . GLY A 1 94 ? 3.695 -17.654 -6.381 1.00 70.38 94 GLY A CA 1
ATOM 755 C C . GLY A 1 94 ? 3.968 -19.134 -6.130 1.00 70.38 94 GLY A C 1
ATOM 756 O O . GLY A 1 94 ? 3.060 -19.946 -6.239 1.00 70.38 94 GLY A O 1
ATOM 757 N N . SER A 1 95 ? 5.211 -19.507 -5.814 1.00 68.50 95 SER A N 1
ATOM 758 C CA . SER A 1 95 ? 5.577 -20.910 -5.528 1.00 68.50 95 SER A CA 1
ATOM 759 C C . SER A 1 95 ? 5.521 -21.272 -4.045 1.00 68.50 95 SER A C 1
ATOM 761 O O . SER A 1 95 ? 5.830 -22.405 -3.674 1.00 68.50 95 SER A O 1
ATOM 763 N N . VAL A 1 96 ? 5.188 -20.315 -3.184 1.00 71.81 96 VAL A N 1
ATOM 764 C CA . VAL A 1 96 ? 5.360 -20.450 -1.744 1.00 71.81 96 VAL A CA 1
ATOM 765 C C . VAL A 1 96 ? 4.093 -19.999 -1.037 1.00 71.81 96 VAL A C 1
ATOM 767 O O . VAL A 1 96 ? 3.608 -18.896 -1.262 1.00 71.81 96 VAL A O 1
ATOM 770 N N . VAL A 1 97 ? 3.558 -20.889 -0.206 1.00 76.38 97 VAL A N 1
ATOM 771 C CA . VAL A 1 97 ? 2.293 -20.710 0.529 1.00 76.38 97 VAL A CA 1
ATOM 772 C C . VAL A 1 97 ? 2.478 -20.777 2.046 1.00 76.38 97 VAL A C 1
ATOM 774 O O . VAL A 1 97 ? 1.562 -20.465 2.801 1.00 76.38 97 VAL A O 1
ATOM 777 N N . GLU A 1 98 ? 3.651 -21.218 2.500 1.00 81.19 98 GLU A N 1
ATOM 778 C CA . GLU A 1 98 ? 3.987 -21.329 3.916 1.00 81.19 98 GLU A CA 1
ATOM 779 C C . GLU A 1 98 ? 4.307 -19.951 4.483 1.00 81.19 98 GLU A C 1
ATOM 781 O O . GLU A 1 98 ? 4.956 -19.167 3.810 1.00 81.19 98 GLU A O 1
ATOM 786 N N . ARG A 1 99 ? 3.884 -19.648 5.710 1.00 77.62 99 ARG A N 1
ATOM 787 C CA . ARG A 1 99 ? 4.246 -18.389 6.374 1.00 77.62 99 ARG A CA 1
ATOM 788 C C . ARG A 1 99 ? 5.735 -18.361 6.740 1.00 77.62 99 ARG A C 1
ATOM 790 O O . ARG A 1 99 ? 6.330 -19.400 6.993 1.00 77.62 99 ARG A O 1
ATOM 797 N N . ASP A 1 100 ? 6.312 -17.162 6.823 1.00 75.62 100 ASP A N 1
ATOM 798 C CA . ASP A 1 100 ? 7.640 -16.912 7.414 1.00 75.62 100 ASP A CA 1
ATOM 799 C C . ASP A 1 100 ? 8.828 -17.644 6.748 1.00 75.62 100 ASP A C 1
ATOM 801 O O . ASP A 1 100 ? 9.816 -17.990 7.397 1.00 75.62 100 ASP A O 1
ATOM 805 N N . THR A 1 101 ? 8.771 -17.855 5.432 1.00 73.81 101 THR A N 1
ATOM 806 C CA . THR A 1 101 ? 9.866 -18.451 4.646 1.00 73.81 101 THR A CA 1
ATOM 807 C C . THR A 1 101 ? 10.617 -17.411 3.795 1.00 73.81 101 THR A C 1
ATOM 809 O O . THR A 1 101 ? 10.487 -16.202 3.973 1.00 73.81 101 THR A O 1
ATOM 812 N N . ARG A 1 102 ? 11.534 -17.852 2.930 1.00 65.81 102 ARG A N 1
ATOM 813 C CA . ARG A 1 102 ? 12.455 -16.988 2.175 1.00 65.81 102 ARG A CA 1
ATOM 814 C C . ARG A 1 102 ? 11.806 -16.520 0.870 1.00 65.81 102 ARG A C 1
ATOM 816 O O . ARG A 1 102 ? 11.975 -17.157 -0.163 1.00 65.81 102 ARG A O 1
ATOM 823 N N . PHE A 1 103 ? 11.115 -15.383 0.915 1.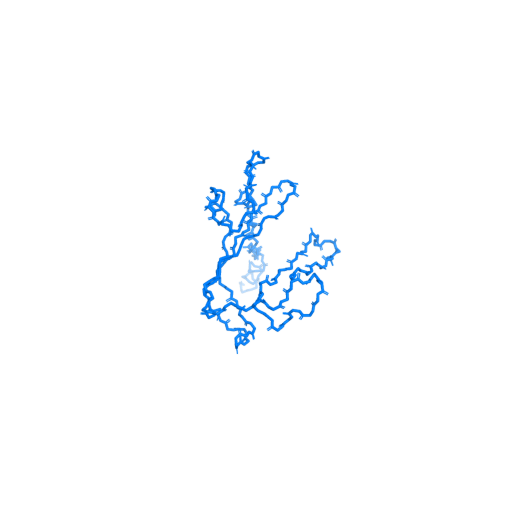00 63.62 103 PHE A N 1
ATOM 824 C CA . PHE A 1 103 ? 10.337 -14.845 -0.215 1.00 63.62 103 PHE A CA 1
ATOM 825 C C . PHE A 1 103 ? 11.015 -13.738 -1.021 1.00 63.62 103 PHE A C 1
ATOM 827 O O . PHE A 1 103 ? 10.465 -13.297 -2.021 1.00 63.62 103 PHE A O 1
ATOM 834 N N . PHE A 1 104 ? 12.209 -13.285 -0.624 1.00 61.09 104 PHE A N 1
ATOM 835 C CA . PHE A 1 104 ? 12.859 -12.094 -1.201 1.00 61.09 104 PHE A CA 1
ATOM 836 C C . PHE A 1 104 ? 13.099 -12.158 -2.726 1.00 61.09 104 PHE A C 1
ATOM 838 O O . PHE A 1 104 ? 13.396 -11.148 -3.353 1.00 61.09 104 PHE A O 1
ATOM 845 N N . LEU A 1 105 ? 12.977 -13.340 -3.334 1.00 62.16 105 LEU A N 1
ATOM 846 C CA . LEU A 1 105 ? 13.122 -13.546 -4.776 1.00 62.16 105 LEU A CA 1
ATOM 847 C C . LEU A 1 105 ? 11.783 -13.533 -5.539 1.00 62.16 105 LEU A C 1
ATOM 849 O O . LEU A 1 105 ? 11.778 -13.762 -6.745 1.00 62.16 105 LEU A O 1
ATOM 853 N N . MET A 1 106 ? 10.658 -13.309 -4.857 1.00 65.81 106 MET A N 1
ATOM 854 C CA . MET A 1 106 ? 9.307 -13.347 -5.426 1.00 65.81 106 MET A CA 1
ATOM 855 C C . MET A 1 106 ? 8.741 -11.940 -5.639 1.00 65.81 106 MET A C 1
ATOM 857 O O . MET A 1 106 ? 9.237 -10.959 -5.085 1.00 65.81 106 MET A O 1
ATOM 861 N N . ILE A 1 107 ? 7.677 -11.848 -6.441 1.00 68.69 107 ILE A N 1
ATOM 862 C CA . ILE A 1 107 ? 6.921 -10.604 -6.615 1.00 68.69 107 ILE A CA 1
ATOM 863 C C . ILE A 1 107 ? 6.157 -10.339 -5.315 1.00 68.69 107 ILE A C 1
ATOM 865 O O . ILE A 1 107 ? 5.279 -11.113 -4.941 1.00 68.69 107 ILE A O 1
ATOM 869 N N . MET A 1 108 ? 6.524 -9.266 -4.617 1.00 72.62 108 MET A N 1
ATOM 870 C CA . MET A 1 108 ? 5.999 -8.914 -3.300 1.00 72.62 108 MET A CA 1
ATOM 871 C C . MET A 1 108 ? 5.923 -7.394 -3.158 1.00 72.62 108 MET A C 1
ATOM 873 O O . MET A 1 108 ? 6.773 -6.673 -3.684 1.00 72.62 108 MET A O 1
ATOM 877 N N . PHE A 1 109 ? 4.940 -6.921 -2.395 1.00 77.62 109 PHE A N 1
ATOM 878 C CA . PHE A 1 109 ? 4.838 -5.531 -1.962 1.00 77.62 109 PHE A CA 1
ATOM 879 C C . PHE A 1 109 ? 5.054 -5.458 -0.439 1.00 77.62 109 PHE A C 1
ATOM 881 O O . PHE A 1 109 ? 4.085 -5.524 0.319 1.00 77.62 109 PHE A O 1
ATOM 888 N N . PRO A 1 110 ? 6.311 -5.389 0.040 1.00 79.44 110 PRO A N 1
ATOM 889 C CA . PRO A 1 110 ? 6.570 -5.282 1.468 1.00 79.44 110 PRO A CA 1
ATOM 890 C C . PRO A 1 110 ? 6.187 -3.897 1.987 1.00 79.44 110 PRO A C 1
ATOM 892 O O . PRO A 1 110 ? 6.379 -2.888 1.305 1.00 79.44 110 PRO A O 1
ATOM 895 N N . TYR A 1 111 ? 5.721 -3.833 3.232 1.00 77.38 111 TYR A N 1
ATOM 896 C CA . TYR A 1 111 ? 5.451 -2.568 3.912 1.00 77.38 111 TYR A CA 1
ATOM 897 C C . TYR A 1 111 ? 6.051 -2.551 5.317 1.00 77.38 111 TYR A C 1
ATOM 899 O O . TYR A 1 111 ? 6.194 -3.576 5.989 1.00 77.38 111 TYR A O 1
ATOM 907 N N . ILE A 1 112 ? 6.432 -1.351 5.753 1.00 78.50 112 ILE A N 1
ATOM 908 C CA . ILE A 1 112 ? 7.029 -1.105 7.064 1.00 78.50 112 ILE A CA 1
ATOM 909 C C . ILE A 1 112 ? 6.062 -0.255 7.875 1.00 78.50 112 ILE A C 1
ATOM 911 O O . ILE A 1 112 ? 5.635 0.805 7.419 1.00 78.50 112 ILE A O 1
ATOM 915 N N . LEU A 1 113 ? 5.760 -0.699 9.094 1.00 78.75 113 LEU A N 1
ATOM 916 C CA . LEU A 1 113 ? 5.007 0.093 10.061 1.00 78.75 113 LEU A CA 1
ATOM 917 C C . LEU A 1 113 ? 5.923 0.538 11.200 1.00 78.75 113 LEU A C 1
ATOM 919 O O . LEU A 1 113 ? 6.641 -0.267 11.798 1.00 78.75 113 LEU A O 1
ATOM 923 N N . ILE A 1 114 ? 5.863 1.835 11.506 1.00 80.00 114 ILE A N 1
ATOM 924 C CA . ILE A 1 114 ? 6.523 2.458 12.656 1.00 80.00 114 ILE A CA 1
ATOM 925 C C . ILE A 1 114 ? 5.414 3.069 13.527 1.00 80.00 114 ILE A C 1
ATOM 927 O O . ILE A 1 114 ? 4.972 4.184 13.256 1.00 80.00 114 ILE A O 1
ATOM 931 N N . PRO A 1 115 ? 4.909 2.342 14.541 1.00 72.81 115 PRO A N 1
ATOM 932 C CA . PRO A 1 115 ? 3.720 2.750 15.293 1.00 72.81 115 PRO A CA 1
ATOM 933 C C . PRO A 1 115 ? 3.978 3.896 16.280 1.00 72.81 115 PRO A C 1
ATOM 935 O O . PRO A 1 115 ? 3.052 4.600 16.668 1.00 72.81 115 PRO A O 1
ATOM 938 N N . THR A 1 116 ? 5.228 4.094 16.704 1.00 71.94 116 THR A N 1
ATOM 939 C CA . THR A 1 116 ? 5.616 5.197 17.586 1.00 71.94 116 THR A CA 1
ATOM 940 C C . THR A 1 116 ? 6.924 5.817 17.119 1.00 71.94 116 THR A C 1
ATOM 942 O O . THR A 1 116 ? 7.887 5.119 16.808 1.00 71.94 116 THR A O 1
ATOM 945 N N . MET A 1 117 ? 6.960 7.149 17.105 1.00 66.94 117 MET A N 1
ATOM 946 C CA . MET A 1 117 ? 8.178 7.925 16.847 1.00 66.94 117 MET A CA 1
ATOM 947 C C . MET A 1 117 ? 9.058 8.046 18.099 1.00 66.94 117 MET A C 1
ATOM 949 O O . MET A 1 117 ? 10.238 8.378 18.008 1.00 66.94 117 MET A O 1
ATOM 953 N N . ILE A 1 118 ? 8.494 7.767 19.277 1.00 61.91 118 ILE A N 1
ATOM 954 C CA . ILE A 1 118 ? 9.193 7.766 20.559 1.00 61.91 118 ILE A CA 1
ATOM 955 C C . ILE A 1 118 ? 9.528 6.301 20.851 1.00 61.91 118 ILE A C 1
ATOM 957 O O . ILE A 1 118 ? 8.658 5.543 21.273 1.00 61.91 118 ILE A O 1
ATOM 961 N N . ASN A 1 119 ? 10.773 5.909 20.572 1.00 68.19 119 ASN A N 1
ATOM 962 C CA . ASN A 1 119 ? 11.279 4.529 20.583 1.00 68.19 119 ASN A CA 1
ATOM 963 C C . ASN A 1 119 ? 10.751 3.652 19.423 1.00 68.19 119 ASN A C 1
ATOM 965 O O . ASN A 1 119 ? 9.886 2.799 19.632 1.00 68.19 119 ASN A O 1
ATOM 969 N N . PRO A 1 120 ? 11.243 3.873 18.190 1.00 68.69 120 PRO A N 1
ATOM 970 C CA . PRO A 1 120 ? 10.716 3.211 17.006 1.00 68.69 120 PRO A CA 1
ATOM 971 C C . PRO A 1 120 ? 11.021 1.712 17.026 1.00 68.69 120 PRO A C 1
ATOM 973 O O . PRO A 1 120 ? 12.154 1.282 16.818 1.00 68.69 120 PRO A O 1
ATOM 976 N N . THR A 1 121 ? 9.979 0.908 17.215 1.00 72.81 121 THR A N 1
ATOM 977 C CA . THR A 1 121 ? 10.009 -0.511 16.858 1.00 72.81 121 THR A CA 1
ATOM 978 C C . THR A 1 121 ? 9.610 -0.633 15.396 1.00 72.81 121 THR A C 1
ATOM 980 O O . THR A 1 121 ? 8.512 -0.225 15.021 1.00 72.81 121 THR A O 1
ATOM 983 N N . LEU A 1 122 ? 10.499 -1.184 14.573 1.00 72.81 122 LEU A N 1
ATOM 984 C CA . LEU A 1 122 ? 10.235 -1.426 13.160 1.00 72.81 122 LEU A CA 1
ATOM 985 C C . LEU A 1 122 ? 9.540 -2.775 12.991 1.00 72.81 122 LEU A C 1
ATOM 987 O O . LEU A 1 122 ? 10.066 -3.801 13.421 1.00 72.81 122 LEU A O 1
ATOM 991 N N . TRP A 1 123 ? 8.387 -2.768 12.327 1.00 71.00 123 TRP A N 1
ATOM 992 C CA . TRP A 1 123 ? 7.677 -3.981 11.936 1.00 71.00 123 TRP A CA 1
ATOM 993 C C . TRP A 1 123 ? 7.750 -4.113 10.420 1.00 71.00 123 TRP A C 1
ATOM 995 O O . TRP A 1 123 ? 7.302 -3.222 9.698 1.00 71.00 123 TRP A O 1
ATOM 1005 N N . PHE A 1 124 ? 8.349 -5.205 9.949 1.00 72.88 124 PHE A N 1
ATOM 1006 C CA . PHE A 1 124 ? 8.444 -5.536 8.532 1.00 72.88 124 PHE A CA 1
ATOM 1007 C C . PHE A 1 124 ? 7.408 -6.604 8.203 1.00 72.88 124 PHE A C 1
ATOM 1009 O O . PHE A 1 124 ? 7.415 -7.676 8.810 1.00 72.88 124 PHE A O 1
ATOM 1016 N N . PHE A 1 125 ? 6.528 -6.297 7.256 1.00 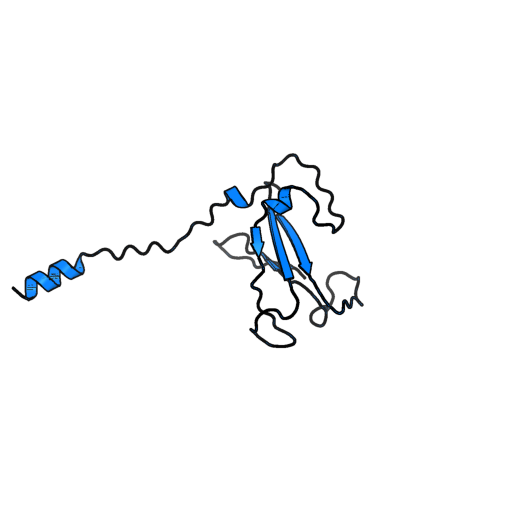71.12 125 PHE A N 1
ATOM 1017 C CA . PHE A 1 125 ? 5.519 -7.220 6.760 1.00 71.12 125 PHE A CA 1
ATOM 1018 C C . PHE A 1 125 ? 5.881 -7.619 5.330 1.00 71.12 125 PHE A C 1
ATOM 1020 O O . PHE A 1 125 ? 6.197 -6.763 4.498 1.00 71.12 125 PHE A O 1
ATOM 1027 N N . GLN A 1 126 ? 5.864 -8.928 5.095 1.00 64.38 126 GLN A N 1
ATOM 1028 C CA . GLN A 1 126 ? 6.191 -9.607 3.844 1.00 64.38 126 GLN A CA 1
ATOM 1029 C C . GLN A 1 126 ? 5.083 -10.597 3.504 1.00 64.38 126 GLN A C 1
ATOM 1031 O O . GLN A 1 126 ? 4.526 -11.184 4.463 1.00 64.38 126 GLN A O 1
#

Secondary structure (DSSP, 8-state):
-HHHHHHHHTT------------GGGTBPPTT-----SS---SGGGGTSEEE---EESSSSTTEEPSSEEEEEEEE-SS-EEEEEEEE-S-------STTS--TTS----EEE---SSS---EEE-

Foldseek 3Di:
DVVVVVVVVVPDPPPPDPDPPPPCVLAEDDPPDDDDPPQDPPDPNQVSFDKDFQDADCPPHHRHTDPWTKIWTWHDYPPDTDIHMDTRDPDADDPDDDPPDDCPVHDDDKDWDQPDPVPTDIDIDD